Protein AF-A0A520HXL5-F1 (afdb_monomer_lite)

Sequence (136 aa):
MDERGFELWGLPWRAEVTFEELSAHIHPSDRDRVHSAFAATRAVLGSYETDFRIMIGEEVRWISARGQGEDVGIVGRTMFGIFLDVTGRKQAEEGNELLAGEMSHRVKNLLAIASGLTAITSRTAPNTQDMARELT

Radius of gyration: 27.15 Å; chains: 1; bounding box: 54×33×72 Å

Foldseek 3Di:
DDPVVCVVQVHDDDPDDDPVNSLVFFDPVCNVVVVVQVVVQQVDFDKGWDWGWGDDPPDIWIKIKIFTDDPVCCPPHDTDIDIDTCRVVVVVVVVVVVVVVVVVVVVVVVVVVLVVLLVVLVVVDPDPVSSVVVSD

Secondary structure (DSSP, 8-state):
--HHHHHHTTPPP-S---HHHHHHHB-GGGHHHHHHHHHHHHHSSEEEEEEEEEEETTEEEEEEEEEEE-TTT-STTPPEEEEEE-HHHHHHHHHHHHHHHHHHHHHHHHHHHHHHHHHHHHHH-SSHHHHHHHH-

Structure (mmCIF, N/CA/C/O backbone):
data_AF-A0A520HXL5-F1
#
_entry.id   AF-A0A520HXL5-F1
#
loop_
_atom_site.group_PDB
_atom_site.id
_atom_site.type_symbol
_atom_site.label_atom_id
_atom_site.label_alt_id
_atom_site.label_comp_id
_atom_site.label_asym_id
_atom_site.label_entity_id
_atom_site.label_seq_id
_atom_site.pdbx_PDB_ins_code
_atom_site.Cartn_x
_atom_site.Cartn_y
_atom_site.Cartn_z
_atom_site.occupancy
_atom_site.B_iso_or_equiv
_atom_site.auth_seq_id
_atom_site.auth_comp_id
_atom_site.auth_asym_id
_atom_site.auth_atom_id
_atom_site.pdbx_PDB_model_num
ATOM 1 N N . MET A 1 1 ? 16.344 -2.396 -14.111 1.00 83.31 1 MET A N 1
ATOM 2 C CA . MET A 1 1 ? 15.915 -3.004 -12.832 1.00 83.31 1 MET A CA 1
ATOM 3 C C . MET A 1 1 ? 16.963 -4.037 -12.448 1.00 83.31 1 MET A C 1
ATOM 5 O O . MET A 1 1 ? 17.491 -4.666 -13.354 1.00 83.31 1 MET A O 1
ATOM 9 N N . ASP A 1 2 ? 17.321 -4.152 -11.170 1.00 88.44 2 ASP A N 1
ATOM 10 C CA . ASP A 1 2 ? 18.296 -5.133 -10.672 1.00 88.44 2 ASP A CA 1
ATOM 11 C C . ASP A 1 2 ? 17.623 -6.462 -10.280 1.00 88.44 2 ASP A C 1
ATOM 13 O O . ASP A 1 2 ? 16.400 -6.585 -10.336 1.00 88.44 2 ASP A O 1
ATOM 17 N N . GLU A 1 3 ? 18.414 -7.475 -9.919 1.00 90.94 3 GLU A N 1
ATOM 18 C CA . GLU A 1 3 ? 17.926 -8.841 -9.660 1.00 90.94 3 GLU A CA 1
ATOM 19 C C . GLU A 1 3 ? 16.882 -8.891 -8.540 1.00 90.94 3 GLU A C 1
ATOM 21 O O . GLU A 1 3 ? 15.848 -9.544 -8.680 1.00 90.94 3 GLU A O 1
ATOM 26 N N . ARG A 1 4 ? 17.097 -8.108 -7.478 1.00 90.69 4 ARG A N 1
ATOM 27 C CA . ARG A 1 4 ? 16.147 -7.967 -6.367 1.00 90.69 4 ARG A CA 1
ATOM 28 C C . ARG A 1 4 ? 14.819 -7.371 -6.815 1.00 90.69 4 ARG A C 1
ATOM 30 O O . ARG A 1 4 ? 13.773 -7.770 -6.314 1.00 90.69 4 ARG A O 1
ATOM 37 N N . GLY A 1 5 ? 14.843 -6.434 -7.761 1.00 90.56 5 GLY A N 1
ATOM 38 C CA . GLY A 1 5 ? 13.632 -5.929 -8.391 1.00 90.56 5 GLY A CA 1
ATOM 39 C C . GLY A 1 5 ? 12.860 -7.036 -9.109 1.00 90.56 5 GLY A C 1
ATOM 40 O O . GLY A 1 5 ? 11.663 -7.171 -8.893 1.00 90.56 5 GLY A O 1
ATOM 41 N N . PHE A 1 6 ? 13.519 -7.879 -9.904 1.00 92.81 6 PHE A N 1
ATOM 42 C CA . PHE A 1 6 ? 12.830 -8.992 -10.571 1.00 92.81 6 PHE A CA 1
ATOM 43 C C . PHE A 1 6 ? 12.233 -9.990 -9.570 1.00 92.81 6 PHE A C 1
ATOM 45 O O . PHE A 1 6 ? 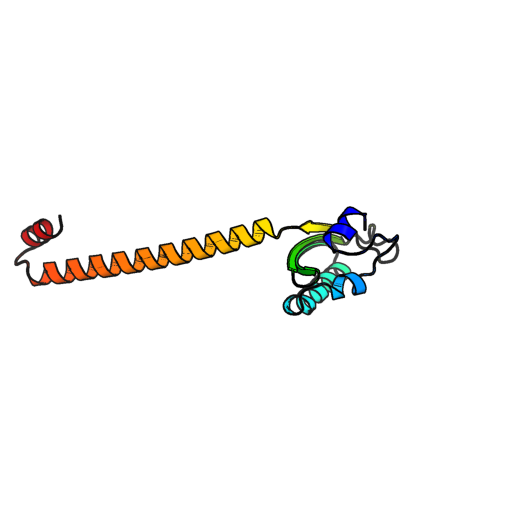11.077 -10.384 -9.728 1.00 92.81 6 PHE A O 1
ATOM 52 N N . GLU A 1 7 ? 12.970 -10.329 -8.509 1.00 92.62 7 GLU A N 1
ATOM 53 C CA . GLU A 1 7 ? 12.490 -11.199 -7.428 1.00 92.62 7 GLU A CA 1
ATOM 54 C C . GLU A 1 7 ? 11.259 -10.613 -6.719 1.00 92.62 7 GLU A C 1
ATOM 56 O O . GLU A 1 7 ? 10.255 -11.306 -6.542 1.00 92.62 7 GLU A O 1
ATOM 61 N N . LEU A 1 8 ? 11.295 -9.319 -6.378 1.00 92.56 8 LEU A N 1
ATOM 62 C CA . LEU A 1 8 ? 10.178 -8.612 -5.748 1.00 92.56 8 LEU A CA 1
ATOM 63 C C . LEU A 1 8 ? 8.898 -8.686 -6.590 1.00 92.56 8 LEU A C 1
ATOM 65 O O . LEU A 1 8 ? 7.809 -8.835 -6.040 1.00 92.56 8 LEU A O 1
ATOM 69 N N . TRP A 1 9 ? 9.038 -8.590 -7.911 1.00 92.69 9 TRP A N 1
ATOM 70 C CA . TRP A 1 9 ? 7.932 -8.643 -8.866 1.00 92.69 9 TRP A CA 1
ATOM 71 C C . TRP A 1 9 ? 7.545 -10.072 -9.281 1.00 92.69 9 TRP A C 1
ATOM 73 O O . TRP A 1 9 ? 6.612 -10.241 -10.064 1.00 92.69 9 TRP A O 1
ATOM 83 N N . GLY A 1 10 ? 8.235 -11.103 -8.780 1.00 91.44 10 GLY A N 1
ATOM 84 C CA . GLY A 1 10 ? 7.988 -12.497 -9.159 1.00 91.44 10 GLY A CA 1
ATOM 85 C C . GLY A 1 10 ? 8.312 -12.803 -10.626 1.00 91.44 10 GLY A C 1
ATOM 86 O O . GLY A 1 10 ? 7.763 -13.744 -11.199 1.00 91.44 10 GLY A O 1
ATOM 87 N N . LEU A 1 11 ? 9.182 -12.005 -11.248 1.00 91.25 11 LEU A N 1
ATOM 88 C CA . LEU A 1 11 ? 9.563 -12.130 -12.650 1.00 91.25 11 LEU A CA 1
ATOM 89 C C . LEU A 1 11 ? 10.896 -12.879 -12.795 1.00 91.25 11 LEU A C 1
ATOM 91 O O . LEU A 1 11 ? 11.793 -12.714 -11.969 1.00 91.25 11 LEU A O 1
ATOM 95 N N . PRO A 1 12 ? 11.084 -13.670 -13.868 1.00 90.75 12 PRO A N 1
ATOM 96 C CA . PRO A 1 12 ? 12.390 -14.247 -14.165 1.00 90.75 12 PRO A CA 1
ATOM 97 C C . PRO A 1 12 ? 13.389 -13.135 -14.506 1.00 90.75 12 PRO A C 1
ATOM 99 O O . PRO A 1 12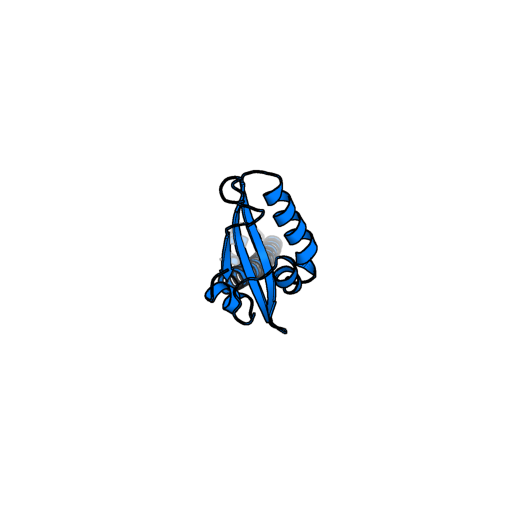 ? 13.041 -12.199 -15.226 1.00 90.75 12 PRO A O 1
ATOM 102 N N . TRP A 1 13 ? 14.632 -13.267 -14.036 1.00 92.75 13 TRP A N 1
ATOM 103 C CA . TRP A 1 13 ? 15.702 -12.301 -14.297 1.00 92.75 13 TRP A CA 1
ATOM 104 C C . TRP A 1 13 ? 15.947 -12.089 -15.797 1.00 92.75 13 TRP A C 1
ATOM 106 O O . TRP A 1 13 ? 16.084 -13.051 -16.561 1.00 92.75 13 TRP A O 1
ATOM 116 N N . ARG A 1 14 ? 16.015 -10.820 -16.219 1.00 90.06 14 ARG A N 1
ATOM 117 C CA . ARG A 1 14 ? 16.278 -10.392 -17.602 1.00 90.06 14 ARG A CA 1
ATOM 118 C C . ARG A 1 14 ? 17.074 -9.088 -17.612 1.00 90.06 14 ARG A C 1
ATOM 120 O O . ARG A 1 14 ? 17.089 -8.353 -16.633 1.00 90.06 14 ARG A O 1
ATOM 127 N N . ALA A 1 15 ? 17.697 -8.781 -18.750 1.00 83.56 15 ALA A N 1
ATOM 128 C CA . ALA A 1 15 ? 18.418 -7.520 -18.941 1.00 83.56 15 ALA A CA 1
ATOM 129 C C . ALA A 1 15 ? 17.495 -6.290 -18.863 1.00 83.56 15 ALA A C 1
ATOM 131 O O . ALA A 1 15 ? 17.888 -5.247 -18.345 1.00 83.56 15 ALA A O 1
ATOM 132 N N . GLU A 1 16 ? 16.264 -6.421 -19.358 1.00 83.00 16 GLU A N 1
ATOM 133 C CA . GLU A 1 16 ? 15.293 -5.334 -1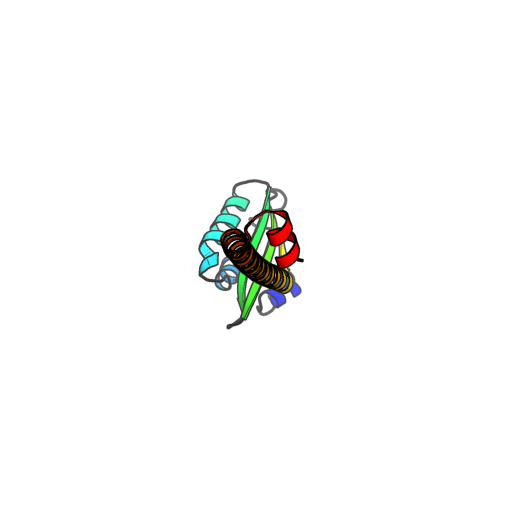9.430 1.00 83.00 16 GLU A CA 1
ATOM 134 C C . GLU A 1 16 ? 13.889 -5.841 -19.083 1.00 83.00 16 GLU A C 1
ATOM 136 O O . GLU A 1 16 ? 13.575 -7.020 -19.260 1.00 83.00 16 GLU A O 1
ATOM 141 N N . VAL A 1 17 ? 13.059 -4.932 -18.571 1.00 86.81 17 VAL A N 1
ATOM 142 C CA . VAL A 1 17 ? 11.631 -5.136 -18.309 1.00 86.81 17 VAL A CA 1
ATOM 143 C C . VAL A 1 17 ? 10.894 -3.855 -18.674 1.00 86.81 17 VAL A C 1
ATOM 145 O O . VAL A 1 17 ? 11.372 -2.753 -18.377 1.00 86.81 17 VAL A O 1
ATOM 148 N N . THR A 1 18 ? 9.754 -3.977 -19.344 1.00 85.12 18 THR A N 1
ATOM 149 C CA . THR A 1 18 ? 8.967 -2.817 -19.768 1.00 85.12 18 THR A CA 1
ATOM 150 C C . THR A 1 18 ? 7.978 -2.384 -18.691 1.00 85.12 18 THR A C 1
ATOM 152 O O . THR A 1 18 ? 7.561 -3.153 -17.823 1.00 85.12 18 THR A O 1
ATOM 155 N N . PHE A 1 19 ? 7.545 -1.124 -18.762 1.00 82.12 19 PHE A N 1
ATOM 156 C CA . PHE A 1 19 ? 6.489 -0.615 -17.888 1.00 82.12 19 PHE A CA 1
ATOM 157 C C . PHE A 1 19 ? 5.174 -1.394 -18.043 1.00 82.12 19 PHE A C 1
ATOM 159 O O . PHE A 1 19 ? 4.443 -1.567 -17.071 1.00 82.12 19 PHE A O 1
ATOM 166 N N . GLU A 1 20 ? 4.875 -1.872 -19.251 1.00 84.69 20 GLU A N 1
ATOM 167 C CA . GLU A 1 20 ? 3.673 -2.650 -19.561 1.00 84.69 20 GLU A CA 1
ATOM 168 C C . GLU A 1 20 ? 3.721 -4.036 -18.906 1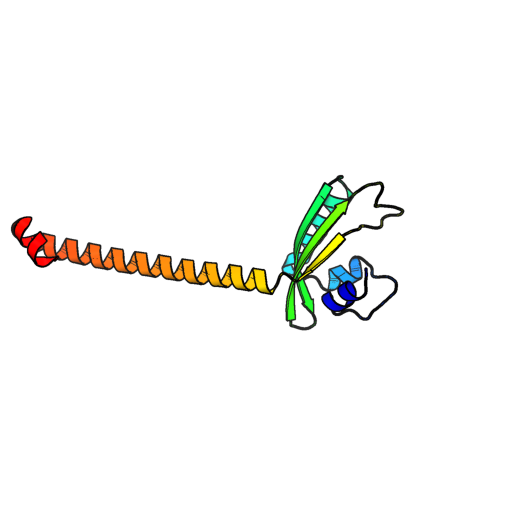.00 84.69 20 GLU A C 1
ATOM 170 O O . GLU A 1 20 ? 2.727 -4.462 -18.316 1.00 84.69 20 GLU A O 1
ATOM 175 N N . GLU A 1 21 ? 4.885 -4.698 -18.920 1.00 89.00 21 GLU A N 1
ATOM 176 C CA . GLU A 1 21 ? 5.102 -5.978 -18.232 1.00 89.00 21 GLU A CA 1
ATOM 177 C C . GLU A 1 21 ? 4.896 -5.846 -16.716 1.00 89.00 21 GLU A C 1
ATOM 179 O O . GLU A 1 21 ? 4.200 -6.661 -16.108 1.00 89.00 21 GLU A O 1
ATOM 184 N N . LEU A 1 22 ? 5.432 -4.786 -16.103 1.00 90.00 22 LEU A N 1
ATOM 185 C CA . LEU A 1 22 ? 5.199 -4.495 -14.684 1.00 90.00 22 LEU A CA 1
ATOM 186 C C . LEU A 1 22 ? 3.725 -4.150 -14.428 1.00 90.00 22 LEU A C 1
ATOM 188 O O . LEU A 1 22 ? 3.095 -4.694 -13.524 1.00 90.00 22 LEU A O 1
ATOM 192 N N . SER A 1 23 ? 3.126 -3.306 -15.269 1.00 89.56 23 SER A N 1
ATOM 193 C CA . SER A 1 23 ? 1.731 -2.874 -15.119 1.00 89.56 23 SER A CA 1
ATOM 194 C C . SER A 1 23 ? 0.728 -4.027 -15.183 1.00 89.56 23 SER A C 1
ATOM 196 O O . SER A 1 23 ? -0.312 -3.967 -14.526 1.00 89.56 23 SER A O 1
ATOM 198 N N . ALA A 1 24 ? 1.041 -5.103 -15.912 1.00 92.12 24 ALA A N 1
ATOM 199 C CA . ALA A 1 24 ? 0.212 -6.306 -15.949 1.00 92.12 24 ALA A CA 1
ATOM 200 C C . ALA A 1 24 ? 0.053 -6.966 -14.564 1.00 92.12 24 ALA A C 1
ATOM 202 O O . ALA A 1 24 ? -1.005 -7.532 -14.278 1.00 92.12 24 ALA A O 1
ATOM 203 N N . HIS A 1 25 ? 1.059 -6.833 -13.694 1.00 94.56 25 HIS A N 1
ATOM 204 C CA . HIS A 1 25 ? 1.066 -7.393 -12.341 1.00 94.56 25 HIS A CA 1
ATOM 205 C C . HIS A 1 25 ? 0.357 -6.494 -11.327 1.00 94.56 25 HIS A C 1
ATOM 207 O O . HIS A 1 25 ? 0.045 -6.945 -10.231 1.00 94.56 25 HIS A O 1
ATOM 213 N N . ILE A 1 26 ? 0.062 -5.235 -11.661 1.00 95.56 26 ILE A N 1
ATOM 214 C CA . ILE A 1 26 ? -0.660 -4.338 -10.755 1.00 95.56 26 ILE A CA 1
ATOM 215 C C . ILE A 1 26 ? -2.086 -4.858 -10.560 1.00 95.56 26 ILE A C 1
ATOM 217 O O . ILE A 1 26 ? -2.780 -5.207 -11.525 1.00 95.56 26 ILE A O 1
ATOM 221 N N . HIS A 1 27 ? -2.532 -4.866 -9.303 1.00 96.62 27 HIS A N 1
ATOM 222 C CA . HIS A 1 27 ? -3.886 -5.242 -8.921 1.00 96.62 27 HIS A CA 1
ATOM 223 C C . HIS A 1 27 ? -4.912 -4.435 -9.741 1.00 96.62 27 HIS A C 1
ATOM 225 O O . HIS A 1 27 ? -4.777 -3.212 -9.827 1.00 96.62 27 HIS A O 1
ATOM 231 N N . PRO A 1 28 ? -5.962 -5.058 -10.315 1.00 94.50 28 PRO A N 1
ATOM 232 C CA . PRO A 1 28 ? -6.880 -4.394 -11.246 1.00 94.50 28 PRO A CA 1
ATOM 233 C C . PRO A 1 28 ? -7.448 -3.061 -10.744 1.00 94.50 28 PRO A C 1
ATOM 235 O O . PRO A 1 28 ? -7.487 -2.093 -11.495 1.00 94.50 28 PRO A O 1
ATOM 238 N N . SER A 1 29 ? -7.815 -2.985 -9.461 1.00 96.31 29 SER A N 1
ATOM 239 C CA . SER A 1 29 ? -8.347 -1.764 -8.834 1.00 96.31 29 SER A CA 1
ATOM 240 C C . SER A 1 29 ? -7.349 -0.606 -8.723 1.00 96.31 29 SER A C 1
ATOM 242 O O . SER A 1 29 ? -7.768 0.528 -8.518 1.00 96.31 29 SER A O 1
ATOM 244 N N . ASP A 1 30 ? -6.046 -0.874 -8.828 1.00 95.12 30 ASP A N 1
ATOM 245 C CA . ASP A 1 30 ? -4.998 0.137 -8.671 1.00 95.12 30 ASP A CA 1
ATOM 246 C C . ASP A 1 30 ? -4.450 0.622 -10.026 1.00 95.12 30 ASP A C 1
ATOM 248 O O . ASP A 1 30 ? -3.822 1.679 -10.079 1.00 95.12 30 ASP A O 1
ATOM 252 N N . ARG A 1 31 ? -4.709 -0.103 -11.126 1.00 91.69 31 ARG A N 1
ATOM 253 C CA . ARG A 1 31 ? -4.089 0.125 -12.446 1.00 91.69 31 ARG A CA 1
ATOM 254 C C . ARG A 1 31 ? -4.258 1.549 -12.964 1.00 91.69 31 ARG A C 1
ATOM 256 O O . ARG A 1 31 ? -3.259 2.202 -13.254 1.00 91.69 31 ARG A O 1
ATOM 263 N N . ASP A 1 32 ? -5.491 2.045 -13.035 1.00 90.69 32 ASP A N 1
ATOM 264 C CA . ASP A 1 32 ? -5.779 3.368 -13.610 1.00 90.69 32 ASP A CA 1
ATOM 265 C C . ASP A 1 32 ? -5.127 4.494 -12.799 1.00 90.69 32 ASP A C 1
ATOM 267 O O . ASP A 1 32 ? -4.531 5.427 -13.348 1.00 90.69 32 ASP A O 1
ATOM 271 N N . ARG A 1 33 ? -5.184 4.373 -11.467 1.00 91.25 33 ARG A N 1
ATOM 272 C CA . ARG A 1 33 ? -4.566 5.316 -10.531 1.00 91.25 33 ARG A CA 1
ATOM 273 C C . ARG A 1 33 ? -3.048 5.329 -10.688 1.00 91.25 33 ARG A C 1
ATOM 275 O O . ARG A 1 33 ? -2.454 6.402 -10.766 1.00 91.25 33 ARG A O 1
ATOM 282 N N . VAL A 1 34 ? -2.425 4.153 -10.731 1.00 89.50 34 VAL A N 1
ATOM 283 C CA . VAL A 1 34 ? -0.968 4.021 -10.843 1.00 89.50 34 VAL A CA 1
ATOM 284 C C . VAL A 1 34 ? -0.484 4.511 -12.205 1.00 89.50 34 VAL A C 1
ATOM 286 O O . VAL A 1 34 ? 0.467 5.287 -12.267 1.00 89.50 34 VAL A O 1
ATOM 289 N N . HIS A 1 35 ? -1.175 4.151 -13.288 1.00 86.50 35 HIS A N 1
ATOM 290 C CA . HIS A 1 35 ? -0.867 4.638 -14.632 1.00 86.50 35 HIS A CA 1
ATOM 291 C C . HIS A 1 35 ? -0.911 6.169 -14.703 1.00 86.50 35 HIS A C 1
ATOM 293 O O . HIS A 1 35 ? 0.021 6.796 -15.207 1.00 86.50 35 HIS A O 1
ATOM 299 N N . SER A 1 36 ? -1.954 6.775 -14.131 1.00 85.50 36 SER A N 1
ATOM 300 C CA . SER A 1 36 ? -2.102 8.233 -14.078 1.00 85.50 36 SER A CA 1
ATOM 301 C C . SER A 1 36 ? -0.982 8.899 -13.274 1.00 85.50 36 SER A C 1
ATOM 303 O O . SER A 1 36 ? -0.439 9.915 -13.707 1.00 85.50 36 SER A O 1
ATOM 305 N N . ALA A 1 37 ? -0.592 8.313 -12.137 1.00 81.75 37 ALA A N 1
ATOM 306 C CA . ALA A 1 37 ? 0.505 8.819 -11.315 1.00 81.75 37 ALA A CA 1
ATOM 307 C C . ALA A 1 37 ? 1.842 8.784 -12.071 1.00 81.75 37 ALA A C 1
ATOM 309 O O . ALA A 1 37 ? 2.524 9.804 -12.153 1.00 81.75 37 ALA A O 1
ATOM 310 N N . PHE A 1 38 ? 2.177 7.654 -12.701 1.00 78.75 38 PHE A N 1
AT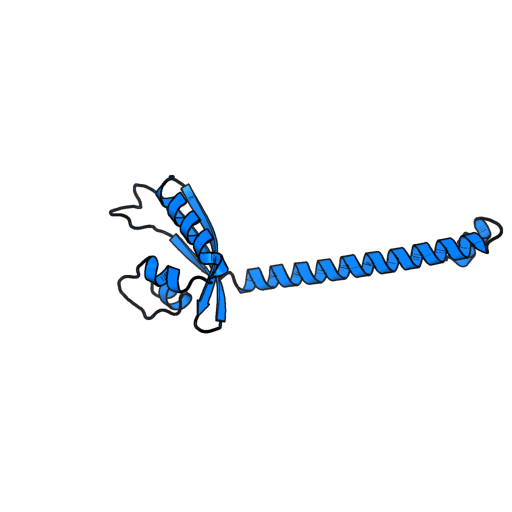OM 311 C CA . PHE A 1 38 ? 3.392 7.536 -13.511 1.00 78.75 38 PHE A CA 1
ATOM 312 C C . PHE A 1 38 ? 3.388 8.479 -14.720 1.00 78.75 38 PHE A C 1
ATOM 314 O O . PHE A 1 38 ? 4.421 9.065 -15.042 1.00 78.75 38 PHE A O 1
ATOM 321 N N . ALA A 1 39 ? 2.245 8.664 -15.387 1.00 78.62 39 ALA A N 1
ATOM 322 C CA . ALA A 1 39 ? 2.124 9.606 -16.497 1.00 78.62 39 ALA A CA 1
ATOM 323 C C . ALA A 1 39 ? 2.368 11.058 -16.047 1.00 78.62 39 ALA A C 1
ATOM 325 O O . ALA A 1 39 ? 3.082 11.795 -16.729 1.00 78.62 39 ALA A O 1
ATOM 326 N N . ALA A 1 40 ? 1.842 11.452 -14.882 1.00 74.88 40 ALA A N 1
ATOM 327 C CA . ALA A 1 40 ? 2.039 12.787 -14.320 1.00 74.88 40 ALA A CA 1
ATOM 328 C C . ALA A 1 40 ? 3.511 13.066 -13.976 1.00 74.88 40 ALA A C 1
ATOM 330 O O . ALA A 1 40 ? 4.020 14.144 -14.278 1.00 74.88 40 ALA A O 1
ATOM 331 N N . THR A 1 41 ? 4.227 12.079 -13.431 1.00 68.06 41 THR A N 1
ATOM 332 C CA . THR A 1 41 ? 5.667 12.186 -13.139 1.00 68.06 41 THR A CA 1
ATOM 333 C C . THR A 1 41 ? 6.514 12.412 -14.389 1.00 68.06 41 THR A C 1
ATOM 335 O O . THR A 1 41 ? 7.537 13.084 -14.334 1.00 68.06 41 THR A O 1
ATOM 338 N N . ARG A 1 42 ? 6.098 11.876 -15.541 1.00 64.94 42 ARG A N 1
ATOM 339 C CA . ARG A 1 42 ? 6.807 12.109 -16.811 1.00 64.94 42 ARG A CA 1
ATOM 340 C C . ARG A 1 42 ? 6.586 13.517 -17.361 1.00 64.94 42 ARG A C 1
ATOM 342 O O . ARG A 1 42 ? 7.369 13.957 -18.194 1.00 64.94 42 ARG A O 1
ATOM 349 N N . ALA A 1 43 ? 5.520 14.195 -16.937 1.00 61.31 43 ALA A N 1
ATOM 350 C CA . ALA A 1 43 ? 5.149 15.522 -17.419 1.00 61.31 43 ALA A CA 1
ATOM 351 C C . ALA A 1 43 ? 5.708 16.664 -16.553 1.00 61.31 43 ALA A C 1
ATOM 353 O O . ALA A 1 43 ? 5.816 17.790 -17.034 1.00 61.31 43 ALA A O 1
ATOM 354 N N . VAL A 1 44 ? 6.047 16.395 -15.288 1.00 57.72 44 VAL A N 1
ATOM 355 C CA . VAL A 1 44 ? 6.486 17.409 -14.321 1.00 57.72 44 VAL A CA 1
ATOM 356 C C . VAL A 1 44 ? 7.737 16.923 -13.597 1.00 57.72 44 VAL A C 1
ATOM 358 O O . VAL A 1 44 ? 7.736 15.834 -13.029 1.00 57.72 44 VAL A O 1
ATOM 361 N N . LEU A 1 45 ? 8.787 17.751 -13.576 1.00 58.34 45 LEU A N 1
ATOM 362 C CA . LEU A 1 45 ? 9.966 17.516 -12.739 1.00 58.34 45 LEU A CA 1
ATOM 363 C C . LEU A 1 45 ? 9.546 17.394 -11.270 1.00 58.34 45 LEU A C 1
ATOM 365 O O . LEU A 1 45 ? 8.990 18.331 -10.696 1.00 58.34 45 LEU A O 1
ATOM 369 N N . GLY A 1 46 ? 9.830 16.247 -10.660 1.00 60.47 46 GLY A N 1
ATOM 370 C CA . GLY A 1 46 ? 9.481 15.999 -9.267 1.00 60.47 46 GLY A CA 1
ATOM 371 C C . GLY A 1 46 ? 9.783 14.581 -8.803 1.00 60.47 46 GLY A C 1
ATOM 372 O O . GLY A 1 46 ? 10.020 13.668 -9.601 1.00 60.47 46 GLY A O 1
ATOM 373 N N . SER A 1 47 ? 9.776 14.405 -7.482 1.00 67.75 47 SER A N 1
ATOM 374 C CA . SER A 1 47 ? 9.708 13.080 -6.881 1.00 67.75 47 SER A CA 1
ATOM 375 C C . SER A 1 47 ? 8.317 12.490 -7.102 1.00 67.75 47 SER A C 1
ATOM 377 O O . SER A 1 47 ? 7.306 13.190 -7.027 1.00 67.75 47 SER A O 1
ATOM 379 N N . TYR A 1 48 ? 8.262 11.191 -7.366 1.00 74.44 48 TYR A N 1
ATOM 380 C CA . TYR A 1 48 ? 7.023 10.432 -7.318 1.00 74.44 48 TYR A CA 1
ATOM 381 C C . TYR A 1 48 ? 7.100 9.420 -6.193 1.00 74.44 48 TYR A C 1
ATOM 383 O O . TYR A 1 48 ? 8.122 8.760 -6.005 1.00 74.44 48 TYR A O 1
ATOM 391 N N . GLU A 1 49 ? 6.007 9.311 -5.453 1.00 84.56 49 GLU A N 1
ATOM 392 C CA . GLU A 1 49 ? 5.808 8.300 -4.430 1.00 84.56 49 GLU A CA 1
ATOM 393 C C . GLU A 1 49 ? 4.388 7.769 -4.573 1.00 84.56 49 GLU A C 1
ATOM 395 O O . GLU A 1 49 ? 3.417 8.531 -4.556 1.00 84.56 49 GLU A O 1
ATOM 400 N N . THR A 1 50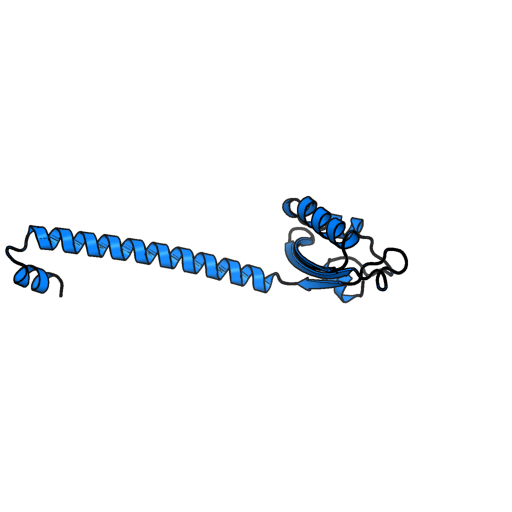 ? 4.256 6.463 -4.775 1.00 89.69 50 THR A N 1
ATOM 401 C CA . THR A 1 50 ? 2.943 5.834 -4.861 1.00 89.69 50 THR A CA 1
ATOM 402 C C . THR A 1 50 ? 2.979 4.417 -4.313 1.00 89.69 50 THR A C 1
ATOM 404 O O . THR A 1 50 ? 3.819 3.605 -4.700 1.00 89.69 50 THR A O 1
ATOM 407 N N . ASP A 1 51 ? 2.043 4.132 -3.411 1.00 94.38 51 ASP A N 1
ATOM 408 C CA . ASP A 1 51 ? 1.803 2.793 -2.889 1.00 94.38 51 ASP A CA 1
ATOM 409 C C . ASP A 1 51 ? 0.697 2.128 -3.729 1.00 94.38 51 ASP A C 1
ATOM 411 O O . ASP A 1 51 ? -0.352 2.726 -4.018 1.00 94.38 51 ASP A O 1
ATOM 415 N N . PHE A 1 52 ? 0.917 0.884 -4.143 1.00 95.38 52 PHE A N 1
ATOM 416 C CA . PHE A 1 52 ? -0.054 0.081 -4.885 1.00 95.38 52 PHE A CA 1
ATOM 417 C C . PHE A 1 52 ? 0.151 -1.406 -4.651 1.00 95.38 52 PHE A C 1
ATOM 419 O O . PHE A 1 52 ? 1.196 -1.842 -4.171 1.00 95.38 52 PHE A O 1
ATOM 426 N N . ARG A 1 53 ? -0.863 -2.192 -4.997 1.00 97.00 53 ARG A N 1
ATOM 427 C CA . ARG A 1 53 ? -0.813 -3.643 -4.882 1.00 97.00 53 ARG A CA 1
ATOM 428 C C . ARG A 1 53 ? -0.350 -4.278 -6.183 1.00 97.00 53 ARG A C 1
ATOM 430 O O . ARG A 1 53 ? -0.801 -3.886 -7.261 1.00 97.00 53 ARG A O 1
ATOM 437 N N . ILE A 1 54 ? 0.495 -5.293 -6.068 1.00 96.69 54 ILE A N 1
ATOM 438 C CA . ILE A 1 54 ? 0.816 -6.225 -7.150 1.00 96.69 54 ILE A CA 1
ATOM 439 C C . ILE A 1 54 ? 0.265 -7.614 -6.830 1.00 96.69 54 ILE A C 1
ATOM 441 O O . ILE A 1 54 ? 0.072 -7.961 -5.664 1.00 96.69 54 ILE A O 1
ATOM 445 N N . MET A 1 55 ? 0.028 -8.388 -7.882 1.00 95.62 55 MET A N 1
ATOM 446 C CA . MET A 1 55 ? -0.401 -9.778 -7.849 1.00 95.62 55 MET A CA 1
ATOM 447 C C . MET A 1 55 ? 0.763 -10.674 -8.265 1.00 95.62 55 MET A C 1
ATOM 449 O O . MET A 1 55 ? 1.279 -10.538 -9.376 1.00 95.62 55 MET A O 1
ATOM 453 N N . ILE A 1 56 ? 1.138 -11.615 -7.402 1.00 92.75 56 ILE A N 1
ATOM 454 C CA . ILE A 1 56 ? 2.081 -12.691 -7.718 1.00 92.75 56 ILE A CA 1
ATOM 455 C C . ILE A 1 56 ? 1.312 -14.004 -7.580 1.00 92.75 56 ILE A C 1
ATOM 457 O O . ILE A 1 56 ? 1.120 -14.529 -6.485 1.00 92.75 56 ILE A O 1
ATOM 461 N N . GLY A 1 57 ? 0.782 -14.497 -8.702 1.00 90.12 57 GLY A N 1
ATOM 462 C CA . GLY A 1 57 ? -0.244 -15.541 -8.674 1.00 90.12 57 GLY A CA 1
ATOM 463 C C . GLY A 1 57 ? -1.511 -15.030 -7.979 1.00 90.12 57 GLY A C 1
ATOM 464 O O . GLY A 1 57 ? -2.115 -14.061 -8.436 1.00 90.12 57 GLY A O 1
ATOM 465 N N . GLU A 1 58 ? -1.895 -15.667 -6.873 1.00 90.69 58 GLU A N 1
ATOM 466 C CA . GLU A 1 58 ? -3.027 -15.250 -6.026 1.00 90.69 58 GLU A CA 1
ATOM 467 C C . GLU A 1 58 ? -2.601 -14.361 -4.842 1.00 90.69 58 GLU A C 1
ATOM 469 O O . GLU A 1 58 ? -3.450 -13.804 -4.148 1.00 90.69 58 GLU A O 1
ATOM 474 N N . GLU A 1 59 ? -1.294 -14.206 -4.604 1.00 92.88 59 GLU A N 1
ATOM 475 C CA . GLU A 1 59 ? -0.770 -13.410 -3.495 1.00 92.88 59 GLU A CA 1
ATOM 476 C C . GLU A 1 59 ? -0.802 -11.913 -3.832 1.00 92.88 59 GLU A C 1
ATOM 478 O O . GLU A 1 59 ? -0.358 -11.492 -4.904 1.00 92.88 59 GLU A O 1
ATOM 483 N N . VAL A 1 60 ? -1.289 -11.103 -2.889 1.00 94.75 60 VAL A N 1
ATOM 484 C CA . VAL A 1 60 ? -1.277 -9.638 -2.971 1.00 94.75 60 VAL A CA 1
ATOM 485 C C . VAL A 1 60 ? -0.109 -9.098 -2.153 1.00 94.75 60 VAL A C 1
ATOM 487 O O . VAL A 1 60 ? -0.047 -9.330 -0.946 1.00 94.75 60 VAL A O 1
ATOM 490 N N . ARG A 1 61 ? 0.761 -8.298 -2.777 1.00 95.69 61 ARG A N 1
ATOM 491 C CA . ARG A 1 61 ? 1.822 -7.551 -2.081 1.00 95.69 61 ARG A CA 1
ATOM 492 C C . ARG A 1 61 ? 1.653 -6.057 -2.263 1.00 95.69 61 ARG A C 1
ATOM 494 O O . ARG A 1 61 ? 1.283 -5.598 -3.342 1.00 95.69 61 ARG A O 1
ATOM 501 N N . TRP A 1 62 ? 1.950 -5.293 -1.221 1.00 96.75 62 TRP A N 1
ATOM 502 C CA . TRP A 1 62 ? 2.006 -3.840 -1.293 1.00 96.75 62 TRP A CA 1
ATOM 503 C C . TRP A 1 62 ? 3.406 -3.384 -1.670 1.00 96.75 62 TRP A C 1
ATOM 505 O O . TRP A 1 62 ? 4.374 -3.657 -0.963 1.00 96.75 62 TRP A O 1
ATOM 515 N N . ILE A 1 63 ? 3.488 -2.621 -2.751 1.00 95.81 63 ILE A N 1
ATOM 516 C CA . ILE A 1 63 ? 4.719 -2.031 -3.253 1.00 95.81 63 ILE A CA 1
ATOM 517 C C . ILE A 1 63 ? 4.639 -0.522 -3.100 1.00 95.81 63 ILE A C 1
ATOM 519 O O . ILE A 1 63 ? 3.671 0.106 -3.527 1.00 95.81 63 ILE A O 1
ATOM 523 N N . SER A 1 64 ? 5.684 0.055 -2.516 1.00 93.44 64 SER A N 1
ATOM 524 C CA . SER A 1 64 ? 5.933 1.490 -2.547 1.00 93.44 64 SER A CA 1
ATOM 525 C C . SER A 1 64 ? 6.928 1.782 -3.661 1.00 93.44 64 SER A C 1
ATOM 527 O O . SER A 1 64 ? 8.075 1.328 -3.609 1.00 93.44 64 SER A O 1
ATOM 529 N N . ALA A 1 65 ? 6.481 2.498 -4.688 1.00 89.75 65 ALA A N 1
ATOM 530 C CA . ALA A 1 65 ? 7.341 2.975 -5.758 1.00 89.75 65 ALA A CA 1
ATOM 531 C C . ALA A 1 65 ? 7.765 4.408 -5.464 1.00 89.75 65 ALA A C 1
ATOM 533 O O . ALA A 1 65 ? 6.919 5.284 -5.274 1.00 89.75 65 ALA A O 1
ATOM 534 N N . ARG A 1 66 ? 9.078 4.639 -5.446 1.00 86.62 66 ARG A N 1
ATOM 535 C CA . ARG A 1 66 ? 9.671 5.959 -5.237 1.00 86.62 66 ARG A CA 1
ATOM 536 C C . ARG A 1 66 ? 10.699 6.243 -6.312 1.00 86.62 66 ARG A C 1
ATOM 538 O O . ARG A 1 66 ? 11.558 5.406 -6.570 1.00 86.62 66 ARG A O 1
ATOM 545 N N . GLY A 1 67 ? 10.680 7.429 -6.891 1.00 79.19 67 GLY A N 1
ATOM 546 C CA . GLY A 1 67 ? 11.739 7.844 -7.803 1.00 79.19 67 GLY A CA 1
ATOM 547 C C . GLY A 1 67 ? 11.695 9.326 -8.115 1.00 79.19 67 GLY A C 1
ATOM 548 O O . GLY A 1 67 ? 10.892 10.068 -7.554 1.00 79.19 67 GLY A O 1
ATOM 549 N N . GLN A 1 68 ? 12.581 9.755 -9.006 1.00 67.94 68 GLN A N 1
ATOM 550 C CA . GLN A 1 68 ? 12.727 11.155 -9.382 1.00 67.94 68 GLN A CA 1
ATOM 551 C C . GLN A 1 68 ? 12.756 11.270 -10.904 1.00 67.94 68 GLN A C 1
ATOM 553 O O . GLN A 1 68 ? 13.569 10.629 -11.571 1.00 67.94 68 GLN A O 1
ATOM 558 N N . GLY A 1 69 ? 11.846 12.073 -11.455 1.00 58.09 69 GLY A N 1
ATOM 559 C CA . GLY A 1 69 ? 11.877 12.459 -12.861 1.00 58.09 69 GLY A CA 1
ATOM 560 C C . GLY A 1 69 ? 12.809 13.653 -13.036 1.00 58.09 69 GLY A C 1
ATOM 561 O O . GLY A 1 69 ? 12.372 14.790 -12.896 1.00 58.09 69 GLY A O 1
ATOM 562 N N . GLU A 1 70 ? 14.093 13.419 -13.299 1.00 54.16 70 GLU A N 1
ATOM 563 C CA . GLU A 1 70 ? 14.980 14.468 -13.814 1.00 54.16 70 GLU A CA 1
ATOM 564 C C . GLU A 1 70 ? 15.130 14.310 -15.323 1.00 54.16 70 GLU A C 1
ATOM 566 O O . GLU A 1 70 ? 15.398 13.212 -15.795 1.00 54.16 70 GLU A O 1
ATOM 571 N N . ASP A 1 71 ? 15.067 15.407 -16.077 1.00 49.66 71 ASP A N 1
ATOM 572 C CA . ASP A 1 71 ? 15.417 15.443 -17.510 1.00 49.66 71 ASP A CA 1
ATOM 573 C C . ASP A 1 71 ? 16.897 15.040 -17.758 1.00 49.66 71 ASP A C 1
ATOM 575 O O . ASP A 1 71 ? 17.294 14.690 -18.863 1.00 49.66 71 ASP A O 1
ATOM 579 N N . VAL A 1 72 ? 17.720 15.013 -16.697 1.00 47.84 72 VAL A N 1
ATOM 580 C CA . VAL A 1 72 ? 19.099 14.482 -16.687 1.00 47.84 72 VAL A CA 1
ATOM 581 C C . VAL A 1 72 ? 19.140 12.971 -16.390 1.00 47.84 72 VAL A C 1
ATOM 583 O O . VAL A 1 72 ? 20.037 12.270 -16.853 1.00 47.84 72 VAL A O 1
ATOM 586 N N . GLY A 1 73 ? 18.150 12.444 -15.661 1.00 43.75 73 GLY A N 1
ATOM 587 C CA . GLY A 1 73 ? 17.949 11.010 -15.422 1.00 43.75 73 GLY A CA 1
ATOM 588 C C . GLY A 1 73 ? 17.132 10.324 -16.523 1.00 43.75 73 GLY A C 1
ATOM 589 O O . GLY A 1 73 ? 17.238 9.118 -16.716 1.00 43.75 73 GLY A O 1
ATOM 590 N N . ILE A 1 74 ? 16.369 11.083 -17.308 1.00 50.38 74 ILE A N 1
ATOM 591 C CA . ILE A 1 74 ? 15.665 10.611 -18.499 1.00 50.38 74 ILE A CA 1
ATOM 592 C C . ILE A 1 74 ? 16.612 10.724 -19.700 1.00 50.38 74 ILE A C 1
ATOM 594 O O . ILE A 1 74 ? 16.365 11.424 -20.678 1.00 50.38 74 ILE A O 1
ATOM 598 N N . VAL A 1 75 ? 17.710 9.969 -19.675 1.00 45.41 75 VAL A N 1
ATOM 599 C CA . VAL A 1 75 ? 18.471 9.727 -20.906 1.00 45.41 75 VAL A CA 1
ATOM 600 C C . VAL A 1 75 ? 17.671 8.718 -21.727 1.00 45.41 75 VAL A C 1
ATOM 602 O O . VAL A 1 75 ? 17.613 7.531 -21.411 1.00 45.41 75 VAL A O 1
ATOM 605 N N . GLY A 1 76 ? 16.972 9.206 -22.753 1.00 53.75 76 GLY A N 1
ATOM 606 C CA . GLY A 1 76 ? 16.247 8.348 -23.692 1.00 53.75 76 GLY A CA 1
ATOM 607 C C . GLY A 1 76 ? 14.950 7.715 -23.164 1.00 53.75 76 GLY A C 1
ATOM 608 O O . GLY A 1 76 ? 14.605 6.631 -23.616 1.00 53.75 76 GLY A O 1
ATOM 609 N N . ARG A 1 77 ? 14.194 8.387 -22.273 1.00 56.25 77 ARG A N 1
ATOM 610 C CA . ARG A 1 77 ? 12.902 7.927 -21.680 1.00 56.25 77 ARG A CA 1
ATOM 611 C C . ARG A 1 77 ? 12.992 6.920 -20.518 1.00 56.25 77 ARG A C 1
ATOM 613 O O . ARG A 1 77 ? 11.950 6.406 -20.103 1.00 56.25 77 ARG A O 1
ATOM 620 N N . THR A 1 78 ? 14.178 6.688 -19.964 1.00 56.53 78 THR A N 1
ATOM 621 C CA . THR A 1 78 ? 14.396 5.786 -18.818 1.00 56.53 78 THR A CA 1
ATOM 622 C C . THR A 1 78 ? 14.069 6.486 -17.494 1.00 56.53 78 THR A C 1
ATOM 624 O O . THR A 1 78 ? 14.589 7.561 -17.230 1.00 56.53 78 THR A O 1
ATOM 627 N N . MET A 1 79 ? 13.200 5.902 -16.659 1.00 64.25 79 MET A N 1
ATOM 628 C CA . MET A 1 79 ? 12.928 6.400 -15.301 1.00 64.25 79 MET A CA 1
ATOM 629 C C . MET A 1 79 ? 13.753 5.625 -14.273 1.00 64.25 79 MET A C 1
ATOM 631 O O . MET A 1 79 ? 13.789 4.395 -14.308 1.00 64.25 79 MET A O 1
ATOM 635 N N . PHE A 1 80 ? 14.359 6.344 -13.328 1.00 71.12 80 PHE A N 1
ATOM 636 C CA . PHE A 1 80 ? 15.040 5.758 -12.176 1.00 71.12 80 PHE A CA 1
ATOM 637 C C . PHE A 1 80 ? 14.137 5.807 -10.940 1.00 71.12 80 PHE A C 1
ATOM 639 O O . PHE A 1 80 ? 13.478 6.810 -10.655 1.00 71.12 80 PHE A O 1
ATOM 646 N N . GLY A 1 81 ? 14.097 4.703 -10.203 1.00 79.75 81 GLY A N 1
ATOM 647 C CA . GLY A 1 81 ? 13.314 4.571 -8.985 1.00 79.75 81 GLY A CA 1
ATOM 648 C C . GLY A 1 81 ? 13.600 3.257 -8.274 1.00 79.75 81 GLY A C 1
ATOM 649 O O . GLY A 1 81 ? 14.280 2.379 -8.806 1.00 79.75 81 GLY A O 1
ATOM 650 N N . ILE A 1 82 ? 13.074 3.147 -7.064 1.00 86.25 82 ILE A N 1
ATOM 651 C CA . ILE A 1 82 ? 13.126 1.959 -6.226 1.00 86.25 82 ILE A CA 1
ATOM 652 C C . ILE A 1 82 ? 11.711 1.444 -5.981 1.00 86.25 82 ILE A C 1
ATOM 654 O O . ILE A 1 82 ? 10.757 2.218 -5.866 1.00 86.25 82 ILE A O 1
ATOM 658 N N . PHE A 1 83 ? 11.601 0.126 -5.864 1.00 91.38 83 PHE A N 1
ATOM 659 C CA . PHE A 1 83 ? 10.406 -0.555 -5.392 1.00 91.38 83 PHE A CA 1
ATOM 660 C C . PHE A 1 83 ? 10.717 -1.162 -4.030 1.00 91.38 83 PHE A C 1
ATOM 662 O O . PHE A 1 83 ? 11.751 -1.804 -3.852 1.00 91.38 83 PHE A O 1
ATOM 669 N N . LEU A 1 84 ? 9.836 -0.932 -3.066 1.00 93.12 84 LEU A N 1
ATOM 670 C CA . LEU A 1 84 ? 9.975 -1.432 -1.706 1.00 93.12 84 LEU A CA 1
ATOM 671 C C . LEU A 1 84 ? 8.750 -2.268 -1.364 1.00 93.12 84 LEU A C 1
ATOM 673 O O . LEU A 1 84 ? 7.627 -1.783 -1.511 1.00 93.12 84 LEU A O 1
ATOM 677 N N . ASP A 1 85 ? 8.963 -3.486 -0.871 1.00 95.31 85 ASP A N 1
ATOM 678 C CA . ASP A 1 85 ? 7.889 -4.254 -0.248 1.00 95.31 85 ASP A CA 1
ATOM 679 C C . ASP A 1 85 ? 7.489 -3.575 1.067 1.00 95.31 85 ASP A C 1
ATOM 681 O O . ASP A 1 85 ? 8.292 -3.431 1.992 1.00 95.31 85 ASP A O 1
ATOM 685 N N . VAL A 1 86 ? 6.243 -3.120 1.135 1.00 96.06 86 VAL A N 1
ATOM 686 C CA . VAL A 1 86 ? 5.651 -2.498 2.321 1.00 96.06 86 VAL A CA 1
ATOM 687 C C . VAL A 1 86 ? 4.445 -3.287 2.832 1.00 96.06 86 VAL A C 1
ATOM 689 O O . VAL A 1 86 ? 3.676 -2.769 3.641 1.00 96.06 86 VAL A O 1
ATOM 692 N N . THR A 1 87 ? 4.297 -4.547 2.409 1.00 94.12 87 THR A N 1
ATOM 693 C CA . THR A 1 87 ? 3.186 -5.440 2.775 1.00 94.12 87 THR A CA 1
ATOM 694 C C . THR A 1 87 ? 3.056 -5.583 4.284 1.00 94.12 87 THR A C 1
ATOM 696 O O . THR A 1 87 ? 1.990 -5.310 4.831 1.00 94.12 87 THR A O 1
ATOM 699 N N . GLY A 1 88 ? 4.151 -5.904 4.979 1.00 93.50 88 GLY A N 1
ATOM 700 C CA . GLY A 1 88 ? 4.133 -6.052 6.438 1.00 93.50 88 GLY A CA 1
ATOM 701 C C . GLY A 1 88 ? 3.754 -4.759 7.169 1.00 93.50 88 GLY A C 1
ATOM 702 O O . GLY A 1 88 ? 2.991 -4.791 8.132 1.00 93.50 88 GLY A O 1
ATOM 703 N N . ARG A 1 89 ? 4.222 -3.602 6.677 1.00 93.88 89 ARG A N 1
ATOM 704 C CA . ARG A 1 89 ? 3.851 -2.292 7.234 1.00 93.88 89 ARG A CA 1
ATOM 705 C C . ARG A 1 89 ? 2.357 -2.018 7.048 1.00 93.88 89 ARG A C 1
ATOM 707 O O . ARG A 1 89 ? 1.699 -1.626 8.004 1.00 93.88 89 ARG A O 1
ATOM 714 N N . LYS A 1 90 ? 1.823 -2.250 5.845 1.00 91.75 90 LYS A N 1
ATOM 715 C CA . LYS A 1 90 ? 0.404 -2.025 5.531 1.00 91.75 90 LYS A CA 1
ATOM 716 C C . LYS A 1 90 ? -0.525 -2.935 6.331 1.00 91.75 90 LYS A C 1
ATOM 718 O O . LYS A 1 90 ? -1.499 -2.453 6.891 1.00 91.75 90 LYS A O 1
ATOM 723 N N . GLN A 1 91 ? -0.176 -4.210 6.478 1.00 90.12 91 GLN A N 1
ATOM 724 C CA . GLN A 1 91 ? -0.939 -5.146 7.308 1.00 90.12 91 GLN A CA 1
ATOM 725 C C . GLN A 1 91 ? -0.941 -4.742 8.791 1.00 90.12 91 GLN A C 1
ATOM 727 O O . GLN A 1 91 ? -1.962 -4.863 9.467 1.00 90.12 91 GLN A O 1
ATOM 732 N N . ALA A 1 92 ? 0.181 -4.229 9.306 1.00 89.38 92 ALA A N 1
ATOM 733 C CA . ALA A 1 92 ? 0.248 -3.722 10.675 1.00 89.38 92 ALA A CA 1
ATOM 734 C C . ALA A 1 92 ? -0.588 -2.441 10.869 1.00 89.38 92 ALA A C 1
ATOM 736 O O . ALA A 1 92 ? -1.252 -2.297 11.896 1.00 89.38 92 ALA A O 1
ATOM 737 N N . GLU A 1 93 ? -0.576 -1.526 9.891 1.00 90.62 93 GLU A N 1
ATOM 738 C CA . GLU A 1 93 ? -1.432 -0.328 9.873 1.00 90.62 93 GLU A CA 1
ATOM 739 C C . GLU A 1 93 ? -2.921 -0.720 9.932 1.00 90.62 93 GLU A C 1
ATOM 741 O O . GLU A 1 93 ? -3.633 -0.279 10.836 1.00 90.62 93 GLU A O 1
ATOM 746 N N . GLU A 1 94 ? -3.368 -1.623 9.053 1.00 86.75 94 GLU A N 1
ATOM 747 C CA . GLU A 1 94 ? -4.757 -2.108 9.004 1.00 86.75 94 GLU A CA 1
ATOM 748 C C . GLU A 1 94 ? -5.185 -2.805 10.308 1.00 86.75 94 GLU A C 1
ATOM 750 O O . GLU A 1 94 ? -6.281 -2.567 10.824 1.00 86.75 94 GLU A O 1
ATOM 755 N N . GLY A 1 95 ? -4.310 -3.633 10.889 1.00 84.38 95 GLY A N 1
ATOM 756 C CA . GLY A 1 95 ? -4.577 -4.296 12.167 1.00 84.38 95 GLY A CA 1
ATOM 757 C C . GLY A 1 95 ? -4.751 -3.309 13.325 1.00 84.38 95 GLY A C 1
ATOM 758 O O . GLY A 1 95 ? -5.662 -3.460 14.143 1.00 84.38 95 GLY A O 1
ATOM 759 N N . ASN A 1 96 ? -3.919 -2.266 13.381 1.00 88.06 96 ASN A N 1
ATOM 760 C CA . ASN A 1 96 ? -4.018 -1.228 14.408 1.00 88.06 96 ASN A CA 1
ATOM 761 C C . ASN A 1 96 ? -5.310 -0.412 14.282 1.00 88.06 96 ASN A C 1
ATOM 763 O O . ASN A 1 96 ? -5.953 -0.129 15.295 1.00 88.06 96 ASN A O 1
ATOM 767 N N . GLU A 1 97 ? -5.713 -0.053 13.061 1.00 87.25 97 GLU A N 1
ATOM 768 C CA . GLU A 1 97 ? -6.968 0.668 12.822 1.00 87.25 97 GLU A CA 1
ATOM 769 C C . GLU A 1 97 ? -8.190 -0.155 13.243 1.00 87.25 97 GLU A C 1
ATOM 771 O O . GLU A 1 97 ? -9.095 0.374 13.897 1.00 87.25 97 GLU A O 1
ATOM 776 N N . LEU A 1 98 ? -8.196 -1.459 12.950 1.00 87.81 98 LEU A N 1
ATOM 777 C CA . LEU A 1 98 ? -9.269 -2.362 13.364 1.00 87.81 98 LEU A CA 1
ATOM 778 C C . LEU A 1 98 ? -9.399 -2.422 14.894 1.00 87.81 98 LEU A C 1
ATOM 780 O O . LEU A 1 98 ? -10.498 -2.264 15.434 1.00 87.81 98 LEU A O 1
ATOM 784 N N . LEU A 1 99 ? -8.276 -2.597 15.596 1.00 88.12 99 LEU A N 1
ATOM 785 C CA . LEU A 1 99 ? -8.242 -2.629 17.060 1.00 88.12 99 LEU A CA 1
ATOM 786 C C . LEU A 1 99 ? -8.693 -1.296 17.671 1.00 88.12 99 LEU A C 1
ATOM 788 O O . LEU A 1 99 ? -9.465 -1.282 18.633 1.00 88.12 99 LEU A O 1
ATOM 792 N N . ALA A 1 100 ? -8.254 -0.167 17.110 1.00 87.19 100 ALA A N 1
ATOM 793 C CA . ALA A 1 100 ? -8.677 1.158 17.556 1.00 87.19 100 ALA A CA 1
ATOM 794 C C . ALA A 1 100 ? -10.189 1.373 17.359 1.00 87.19 100 ALA A C 1
ATOM 796 O O . ALA A 1 100 ? -10.866 1.905 18.247 1.00 87.19 100 ALA A O 1
ATOM 797 N N . GLY A 1 101 ? -10.737 0.913 16.230 1.00 89.00 101 GLY A N 1
ATOM 798 C CA . GLY A 1 101 ? -12.172 0.928 15.955 1.00 89.00 101 GLY A CA 1
ATOM 799 C C . GLY A 1 101 ? -12.970 0.110 16.972 1.00 89.00 101 GLY A C 1
ATOM 800 O O . GLY A 1 101 ? -13.962 0.599 17.524 1.00 89.00 101 GLY A O 1
ATOM 801 N N . GLU A 1 102 ? -12.506 -1.099 17.290 1.00 92.44 102 GLU A N 1
ATOM 802 C CA . GLU A 1 102 ? -13.138 -1.956 18.294 1.00 92.44 102 GLU A CA 1
ATOM 803 C C . GLU A 1 102 ? -13.092 -1.328 19.696 1.00 92.44 102 GLU A C 1
ATOM 805 O O . GLU A 1 102 ? -14.108 -1.284 20.397 1.00 92.44 102 GLU A O 1
ATOM 810 N N . MET A 1 103 ? -11.941 -0.779 20.094 1.00 92.75 103 MET A N 1
ATOM 811 C CA . MET A 1 103 ? -11.790 -0.068 21.367 1.00 92.75 103 MET A CA 1
ATOM 812 C C . MET A 1 103 ? -12.752 1.118 21.463 1.00 92.75 103 MET A C 1
ATOM 814 O O . MET A 1 103 ? -13.455 1.260 22.465 1.00 92.75 103 MET A O 1
ATOM 818 N N . SER A 1 104 ? -12.851 1.934 20.408 1.00 92.00 104 SER A N 1
ATOM 819 C CA . SER A 1 104 ? -13.790 3.061 20.357 1.00 92.00 104 SER A CA 1
ATOM 820 C C . SER A 1 104 ? -15.238 2.601 20.535 1.00 92.00 104 SER A C 1
ATOM 822 O O . SER A 1 104 ? -16.003 3.206 21.290 1.00 92.00 104 SER A O 1
ATOM 824 N N . HIS A 1 105 ? -15.616 1.499 19.885 1.00 94.00 105 HIS A N 1
ATOM 825 C CA . HIS A 1 105 ? -16.943 0.914 20.036 1.00 94.00 105 HIS A CA 1
ATOM 826 C C . HIS A 1 105 ? -17.204 0.444 21.478 1.00 94.00 105 HIS A C 1
ATOM 828 O O . HIS A 1 105 ? -18.239 0.769 22.060 1.00 94.00 105 HIS A O 1
ATOM 834 N N . ARG A 1 106 ? -16.247 -0.254 22.102 1.00 94.00 106 ARG A N 1
ATOM 835 C CA . ARG A 1 106 ? -16.371 -0.720 23.494 1.00 94.00 106 ARG A CA 1
ATOM 836 C C . ARG A 1 106 ? -16.487 0.440 24.488 1.00 94.00 106 ARG A C 1
ATOM 838 O O . ARG A 1 106 ? -17.325 0.379 25.385 1.00 94.00 106 ARG A O 1
ATOM 845 N N . VAL A 1 107 ? -15.717 1.514 24.301 1.00 94.62 107 VAL A N 1
ATOM 846 C CA . VAL A 1 107 ? -15.818 2.733 25.123 1.00 94.62 107 VAL A CA 1
ATOM 847 C C . VAL A 1 107 ? -17.215 3.349 25.021 1.00 94.62 107 VAL A C 1
ATOM 849 O O . VAL A 1 107 ? -17.814 3.664 26.048 1.00 94.62 107 VAL A O 1
ATOM 852 N N . LYS A 1 108 ? -17.780 3.464 23.809 1.00 93.19 108 LYS A N 1
ATOM 853 C CA . LYS A 1 108 ? -19.151 3.971 23.613 1.00 93.19 108 LYS A CA 1
ATOM 854 C C . LYS A 1 108 ? -20.186 3.124 24.357 1.00 93.19 108 LYS A C 1
ATOM 856 O O . LYS A 1 108 ? -21.061 3.685 25.014 1.00 93.19 108 LYS A O 1
ATOM 861 N N . ASN A 1 109 ? -20.057 1.798 24.314 1.00 93.31 109 ASN A N 1
ATOM 862 C CA . ASN A 1 109 ? -20.965 0.895 25.024 1.00 93.31 109 ASN A CA 1
ATOM 863 C C . ASN A 1 109 ? -20.888 1.074 26.546 1.00 93.31 109 ASN A C 1
ATOM 865 O O . ASN A 1 109 ? -21.921 1.175 27.204 1.00 93.31 109 ASN A O 1
ATOM 869 N N . LEU A 1 110 ? -19.678 1.160 27.109 1.00 94.19 110 LEU A N 1
ATOM 870 C CA . LEU A 1 110 ? -19.491 1.373 28.547 1.00 94.19 110 LEU A CA 1
ATOM 871 C C . LEU A 1 110 ? -20.053 2.725 29.005 1.00 94.19 110 LEU A C 1
ATOM 873 O O . LEU A 1 110 ? -20.730 2.788 30.029 1.00 94.19 110 LEU A O 1
ATOM 877 N N . LEU A 1 111 ? -19.839 3.790 28.228 1.00 94.38 111 LEU A N 1
ATOM 878 C CA . LEU A 1 111 ? -20.403 5.112 28.516 1.00 94.38 111 LEU A CA 1
ATOM 879 C C . LEU A 1 111 ? -21.935 5.114 28.465 1.00 94.38 111 LEU A C 1
ATOM 881 O O . LEU A 1 111 ? -22.572 5.758 29.301 1.00 94.38 111 LEU A O 1
ATOM 885 N N . ALA A 1 112 ? -22.531 4.385 27.518 1.00 93.25 112 ALA A N 1
ATOM 886 C CA . ALA A 1 112 ? -23.980 4.229 27.429 1.00 93.25 112 ALA A CA 1
ATOM 887 C C . ALA A 1 112 ? -24.547 3.495 28.656 1.00 93.25 112 ALA A C 1
ATOM 889 O O . ALA A 1 112 ? -25.544 3.939 29.225 1.00 93.25 112 ALA A O 1
ATOM 890 N N . ILE A 1 113 ? -23.884 2.425 29.108 1.00 93.75 113 ILE A N 1
ATOM 891 C CA . ILE A 1 113 ? -24.270 1.687 30.320 1.00 93.75 113 ILE A CA 1
ATOM 892 C C . ILE A 1 113 ? -24.156 2.579 31.559 1.00 93.75 113 ILE A C 1
ATOM 894 O O . ILE A 1 113 ? -25.109 2.669 32.328 1.00 93.75 113 ILE A O 1
ATOM 898 N N . ALA A 1 114 ? -23.026 3.271 31.737 1.00 90.69 114 ALA A N 1
ATOM 899 C CA . ALA A 1 114 ? -22.811 4.162 32.875 1.00 90.69 114 ALA A CA 1
ATOM 900 C C . ALA A 1 114 ? -23.860 5.283 32.917 1.00 90.69 114 ALA A C 1
ATOM 902 O O . ALA A 1 114 ? -24.450 5.549 33.959 1.00 90.69 114 ALA A O 1
ATOM 903 N N . SER A 1 115 ? -24.155 5.885 31.763 1.00 90.06 115 SER A N 1
ATOM 904 C CA . SER A 1 115 ? -25.184 6.921 31.638 1.00 90.06 115 SER A CA 1
ATOM 905 C C . SER A 1 115 ? -26.583 6.378 31.949 1.00 90.06 115 SER A C 1
ATOM 907 O O . SER A 1 115 ? -27.371 7.051 32.612 1.00 90.06 115 SER A O 1
ATOM 909 N N . GLY A 1 116 ? -26.884 5.146 31.522 1.00 89.50 116 GLY A N 1
ATOM 910 C CA . GLY A 1 116 ? -28.116 4.442 31.876 1.00 89.50 116 GLY A CA 1
ATOM 911 C C . GLY A 1 116 ? -28.241 4.195 33.380 1.00 89.50 116 GLY A C 1
ATOM 912 O O . GLY A 1 116 ? -29.279 4.508 33.958 1.00 89.50 116 GLY A O 1
ATOM 913 N N . LEU A 1 117 ? -27.181 3.700 34.025 1.00 88.56 117 LEU A N 1
ATOM 914 C CA . LEU A 1 117 ? -27.133 3.484 35.475 1.00 88.56 117 LEU A CA 1
ATOM 915 C C . LEU A 1 117 ? -27.347 4.792 36.245 1.00 88.56 117 LEU A C 1
ATOM 917 O O . LEU A 1 117 ? -28.215 4.832 37.111 1.00 88.56 117 LEU A O 1
ATOM 921 N N . THR A 1 118 ? -26.652 5.872 35.875 1.00 87.25 118 THR A N 1
ATOM 922 C CA . THR A 1 118 ? -26.835 7.205 36.478 1.00 87.25 118 THR A CA 1
ATOM 923 C C . THR A 1 118 ? -28.266 7.721 36.317 1.00 87.25 118 THR A C 1
ATOM 925 O O . THR A 1 118 ? -28.828 8.303 37.242 1.00 87.25 118 THR A O 1
ATOM 928 N N . ALA A 1 119 ? -28.892 7.505 35.156 1.00 85.38 119 ALA A N 1
ATOM 929 C CA . ALA A 1 119 ? -30.280 7.904 34.933 1.00 85.38 119 ALA A CA 1
ATOM 930 C C . ALA A 1 119 ? -31.276 7.079 35.770 1.00 85.38 119 ALA A C 1
ATOM 932 O O . ALA A 1 119 ? -32.305 7.609 36.194 1.00 85.38 119 ALA A O 1
ATOM 933 N N . ILE A 1 120 ? -30.987 5.795 36.007 1.00 85.06 120 ILE A N 1
ATOM 934 C CA . ILE A 1 120 ? -31.794 4.924 36.869 1.00 85.06 120 ILE A CA 1
ATOM 935 C C . ILE A 1 120 ? -31.666 5.371 38.328 1.00 85.06 120 ILE A C 1
ATOM 937 O O . ILE A 1 120 ? -32.690 5.667 38.941 1.00 85.06 120 ILE A O 1
ATOM 941 N N . THR A 1 121 ? -30.445 5.501 38.858 1.00 82.50 121 THR A N 1
ATOM 942 C CA . THR A 1 121 ? -30.216 5.922 40.253 1.00 82.50 121 THR A CA 1
ATOM 943 C C . THR A 1 121 ? -30.749 7.327 40.516 1.00 82.50 121 THR A C 1
ATOM 945 O O . THR A 1 121 ? -31.378 7.560 41.544 1.00 82.50 121 THR A O 1
ATOM 948 N N . SER A 1 122 ? -30.629 8.251 39.555 1.00 81.06 122 SER A N 1
ATOM 949 C CA . SER A 1 122 ? -31.234 9.588 39.641 1.00 81.06 122 SER A CA 1
ATOM 950 C C . SER A 1 122 ? -32.760 9.575 39.791 1.00 81.06 122 SER A C 1
ATOM 952 O O . SER A 1 122 ? -33.311 10.549 40.302 1.00 81.06 122 SER A O 1
ATOM 954 N N . ARG A 1 123 ? -33.462 8.542 39.309 1.00 79.69 123 ARG A N 1
ATOM 955 C CA . ARG A 1 123 ? -34.928 8.442 39.422 1.00 79.69 123 ARG A CA 1
ATOM 956 C C . ARG A 1 123 ? -35.380 7.840 40.747 1.00 79.69 123 ARG A C 1
ATOM 958 O O . ARG A 1 123 ? -36.484 8.145 41.187 1.00 79.69 123 ARG A O 1
ATOM 965 N N . THR A 1 124 ? -34.571 6.972 41.345 1.00 77.25 124 THR A N 1
ATOM 966 C CA . THR A 1 124 ? -34.879 6.299 42.616 1.00 77.25 124 THR A CA 1
ATOM 967 C C . THR A 1 124 ? -34.343 7.039 43.837 1.00 77.25 124 THR A C 1
ATOM 969 O O . THR A 1 124 ? -34.950 6.939 44.901 1.00 77.25 124 THR A O 1
ATOM 972 N N . ALA A 1 125 ? -33.259 7.806 43.702 1.00 75.38 125 ALA A N 1
ATOM 973 C CA . ALA A 1 125 ? -32.671 8.544 44.811 1.00 75.38 125 ALA A CA 1
ATOM 974 C C . ALA A 1 125 ? -33.471 9.828 45.129 1.00 75.38 125 ALA A C 1
ATOM 976 O O . ALA A 1 125 ? -33.692 10.657 44.244 1.00 75.38 125 ALA A O 1
ATOM 977 N N . PRO A 1 126 ? -33.873 10.053 46.394 1.00 74.06 126 PRO A N 1
ATOM 978 C CA . PRO A 1 126 ? -34.649 11.232 46.786 1.00 74.06 126 PRO A CA 1
ATOM 979 C C . PRO A 1 126 ? -33.814 12.525 46.839 1.00 74.06 126 PRO A C 1
ATOM 981 O O . PRO A 1 126 ? -34.377 13.618 46.875 1.00 74.06 126 PRO A O 1
ATOM 984 N N . ASN A 1 127 ? -32.481 12.424 46.865 1.00 81.31 127 ASN A N 1
ATOM 985 C CA . ASN A 1 127 ? -31.555 13.556 46.845 1.00 81.31 127 ASN A CA 1
ATOM 986 C C . ASN A 1 127 ? -30.184 13.150 46.261 1.00 81.31 127 ASN A C 1
ATOM 988 O O . ASN A 1 127 ? -29.886 11.973 46.055 1.00 81.31 127 ASN A O 1
ATOM 992 N N . THR A 1 128 ? -29.329 14.141 46.001 1.00 76.25 128 THR A N 1
ATOM 993 C CA . THR A 1 128 ? -28.014 13.950 45.367 1.00 76.25 128 THR A CA 1
ATOM 994 C C . THR A 1 128 ? -26.993 13.207 46.237 1.00 76.25 128 THR A C 1
ATOM 996 O O . THR A 1 128 ? -26.093 12.579 45.682 1.00 76.25 128 THR A O 1
ATOM 999 N N . GLN A 1 129 ? -27.115 13.244 47.571 1.00 78.75 129 GLN A N 1
ATOM 1000 C CA . GLN A 1 129 ? -26.225 12.507 48.479 1.00 78.75 129 GLN A CA 1
ATOM 1001 C C . GLN A 1 129 ? -26.519 11.003 48.459 1.00 78.75 129 GLN A C 1
ATOM 1003 O O . GLN A 1 129 ? -25.580 10.209 48.410 1.00 78.75 129 GLN A O 1
ATOM 1008 N N . ASP A 1 130 ? -27.797 10.616 48.427 1.00 74.50 130 ASP A N 1
ATOM 1009 C CA . ASP A 1 130 ? -28.206 9.212 48.305 1.00 74.50 130 ASP A CA 1
ATOM 1010 C C . ASP A 1 130 ? -27.815 8.640 46.936 1.00 74.50 130 ASP A C 1
ATOM 1012 O O . ASP A 1 130 ? -27.261 7.546 46.860 1.00 74.50 130 ASP A O 1
ATOM 1016 N N . MET A 1 131 ? -27.968 9.426 45.862 1.00 77.25 131 MET A N 1
ATOM 1017 C CA . MET A 1 131 ? -27.524 9.030 44.519 1.00 77.25 131 MET A CA 1
ATOM 1018 C C . MET A 1 131 ? -26.011 8.770 44.458 1.00 77.25 131 MET A C 1
ATOM 1020 O O . MET A 1 131 ? -25.574 7.786 43.864 1.00 77.25 131 MET A O 1
ATOM 1024 N N . ALA A 1 132 ? -25.197 9.635 45.075 1.00 74.69 132 ALA A N 1
ATOM 1025 C CA . ALA A 1 132 ? -23.746 9.451 45.124 1.00 74.69 132 ALA A CA 1
ATOM 1026 C C . ALA A 1 132 ? -23.358 8.174 45.890 1.00 74.69 132 ALA A C 1
ATOM 1028 O O . ALA A 1 132 ? -22.415 7.487 45.505 1.00 74.69 132 ALA A O 1
ATOM 1029 N N . ARG A 1 133 ? -24.111 7.827 46.941 1.00 77.19 133 ARG A N 1
ATOM 1030 C CA . ARG A 1 133 ? -23.884 6.626 47.752 1.00 77.19 133 ARG A CA 1
ATOM 1031 C C . ARG A 1 133 ? -24.228 5.325 47.018 1.00 77.19 133 ARG A C 1
ATOM 1033 O O . ARG A 1 133 ? -23.619 4.310 47.317 1.00 77.19 133 ARG A O 1
ATOM 1040 N N . GLU A 1 134 ? -25.173 5.355 46.078 1.00 74.81 134 GLU A N 1
ATOM 1041 C CA . GLU A 1 134 ? -25.551 4.194 45.252 1.00 74.81 134 GLU A CA 1
ATOM 1042 C C . GLU A 1 134 ? -24.633 3.975 44.030 1.00 74.81 134 GLU A C 1
ATOM 1044 O O . GLU A 1 134 ? -24.636 2.890 43.452 1.00 74.81 134 GLU A O 1
ATOM 1049 N N . LEU A 1 135 ? -23.859 4.990 43.623 1.00 69.94 135 LEU A N 1
ATOM 1050 C CA . LEU A 1 135 ? -22.966 4.955 42.451 1.00 69.94 135 LEU A CA 1
ATOM 1051 C C . LEU A 1 135 ? -21.489 4.656 42.778 1.00 69.94 135 LEU A C 1
ATOM 1053 O O . LEU A 1 135 ? -20.704 4.482 41.843 1.00 69.94 135 LEU A O 1
ATOM 1057 N N . THR A 1 136 ? -21.107 4.633 44.061 1.00 60.91 136 THR A N 1
ATOM 1058 C CA . THR A 1 136 ? -19.725 4.400 44.535 1.00 60.91 136 THR A CA 1
ATOM 1059 C C . THR A 1 136 ? -19.608 3.037 45.201 1.00 60.91 136 THR A C 1
ATOM 1061 O O . THR A 1 136 ? -18.589 2.354 44.961 1.00 60.91 136 THR A O 1
#

pLDDT: mean 83.68, std 12.8, range [43.75, 97.0]